Protein AF-A0A4U2N1L0-F1 (afdb_monomer_lite)

pLDDT: mean 85.29, std 7.31, range [54.41, 95.25]

Organism: NCBI:txid1890302

Sequence (123 aa):
MSKIWTLTKVLLKLNYADFITDKKKRWAYVFSFAAILFVGFLIFGSMTHGMYEGMKHLGQDPGMIIAMGLAIASIWVFLMSITNILTVFYYSNDIEMLLPLPLKPAQIISAKFLTVLITQYVM

Structure (mmCIF, N/CA/C/O backbone):
data_AF-A0A4U2N1L0-F1
#
_entry.id   AF-A0A4U2N1L0-F1
#
loop_
_atom_site.group_PDB
_atom_site.id
_atom_site.type_symbol
_atom_site.label_atom_id
_atom_site.label_alt_id
_atom_site.label_comp_id
_atom_site.label_asym_id
_atom_site.label_entity_id
_atom_site.label_seq_id
_atom_site.pdbx_PDB_ins_code
_atom_site.Cartn_x
_atom_site.Cartn_y
_atom_site.Cartn_z
_atom_site.occupancy
_atom_site.B_iso_or_equiv
_atom_site.auth_seq_id
_atom_site.auth_comp_id
_atom_site.auth_asym_id
_atom_site.auth_atom_id
_atom_site.pdbx_PDB_model_num
ATOM 1 N N . MET A 1 1 ? 2.739 -7.022 23.004 1.00 54.41 1 MET A N 1
ATOM 2 C CA . MET A 1 1 ? 2.700 -7.120 21.527 1.00 54.41 1 MET A CA 1
ATOM 3 C C . MET A 1 1 ? 1.572 -8.009 20.996 1.00 54.41 1 MET A C 1
ATOM 5 O O . MET A 1 1 ? 1.009 -7.658 19.970 1.00 54.41 1 MET A O 1
ATOM 9 N N . SER A 1 2 ? 1.155 -9.075 21.697 1.00 72.19 2 SER A N 1
ATOM 10 C CA . SER A 1 2 ? 0.041 -9.943 21.255 1.00 72.19 2 SER A CA 1
ATOM 11 C C . SER A 1 2 ? -1.278 -9.199 21.004 1.00 72.19 2 SER A C 1
ATOM 13 O O . SER A 1 2 ? -1.921 -9.432 19.990 1.00 72.19 2 SER A O 1
ATOM 15 N N . LYS A 1 3 ? -1.658 -8.254 21.876 1.00 80.62 3 LYS A N 1
ATOM 16 C CA . LYS A 1 3 ? -2.949 -7.549 21.777 1.00 80.62 3 LYS A CA 1
ATOM 17 C C . LYS A 1 3 ? -3.097 -6.689 20.513 1.00 80.62 3 LYS A C 1
ATOM 19 O O . LYS A 1 3 ? -4.166 -6.696 19.922 1.00 80.62 3 LYS A O 1
ATOM 24 N N . ILE A 1 4 ? -2.035 -5.998 20.083 1.00 85.06 4 ILE A N 1
ATOM 25 C CA . ILE A 1 4 ? -2.062 -5.146 18.877 1.00 85.06 4 ILE A CA 1
ATOM 26 C C . ILE A 1 4 ? -2.238 -6.020 17.636 1.00 85.06 4 ILE A C 1
ATOM 28 O O . ILE A 1 4 ? -3.115 -5.763 16.825 1.00 85.06 4 ILE A O 1
ATOM 32 N N . TRP A 1 5 ? -1.466 -7.104 17.533 1.00 84.31 5 TRP A N 1
ATOM 33 C CA . TRP A 1 5 ? -1.557 -8.030 16.405 1.00 84.31 5 TRP A CA 1
ATOM 34 C C . TRP A 1 5 ? -2.911 -8.743 16.333 1.00 84.31 5 TRP A C 1
ATOM 36 O O . TRP A 1 5 ? -3.483 -8.890 15.253 1.00 84.31 5 TRP A O 1
ATOM 46 N N . THR A 1 6 ? -3.453 -9.158 17.482 1.00 85.44 6 THR A N 1
ATOM 47 C CA . THR A 1 6 ? -4.807 -9.717 17.553 1.00 85.44 6 THR A CA 1
ATOM 48 C C . THR A 1 6 ? -5.838 -8.695 17.084 1.00 85.44 6 THR A C 1
ATOM 50 O O . THR A 1 6 ? -6.709 -9.044 16.294 1.00 85.44 6 THR A O 1
ATOM 53 N N . LEU A 1 7 ? -5.710 -7.434 17.501 1.00 86.31 7 LEU A N 1
ATOM 54 C CA . LEU A 1 7 ? -6.622 -6.367 17.099 1.00 86.31 7 LEU A CA 1
ATOM 55 C C . LEU A 1 7 ? -6.535 -6.071 15.594 1.00 86.31 7 LEU A C 1
ATOM 57 O O . LEU A 1 7 ? -7.567 -6.035 14.932 1.00 86.31 7 LEU A O 1
ATOM 61 N N . THR A 1 8 ? -5.329 -5.971 15.026 1.00 84.56 8 THR A N 1
ATOM 62 C CA . THR A 1 8 ? -5.120 -5.830 13.573 1.00 84.56 8 THR A CA 1
ATOM 63 C C . THR A 1 8 ? -5.761 -6.985 12.805 1.00 84.56 8 THR A C 1
ATOM 65 O O . THR A 1 8 ? -6.463 -6.757 11.825 1.00 84.56 8 THR A O 1
ATOM 68 N N . LYS A 1 9 ? -5.595 -8.232 13.267 1.00 83.25 9 LYS A N 1
ATOM 69 C CA . LYS A 1 9 ? -6.243 -9.398 12.645 1.00 83.25 9 LYS A CA 1
ATOM 70 C C . LYS A 1 9 ? -7.765 -9.326 12.698 1.00 83.25 9 LYS A C 1
ATOM 72 O O . LYS A 1 9 ? -8.411 -9.703 11.726 1.00 83.25 9 LYS A O 1
ATOM 77 N N . VAL A 1 10 ? -8.331 -8.897 13.824 1.00 85.50 10 VAL A N 1
ATOM 78 C CA . VAL A 1 10 ? -9.784 -8.745 13.974 1.00 85.50 10 VAL A CA 1
ATOM 79 C C . VAL A 1 10 ? -10.298 -7.663 13.032 1.00 85.50 10 VAL A C 1
ATOM 81 O O . VAL A 1 10 ? -11.235 -7.925 12.289 1.00 85.50 10 VAL A O 1
ATOM 84 N N . LEU A 1 11 ? -9.642 -6.503 12.982 1.00 84.31 11 LEU A N 1
ATOM 85 C CA . LEU A 1 11 ? -10.010 -5.412 12.081 1.00 84.31 11 LEU A CA 1
ATOM 86 C C . LEU A 1 11 ? -9.915 -5.819 10.604 1.00 84.31 11 LEU A C 1
ATOM 88 O O . LEU A 1 11 ? -10.843 -5.555 9.846 1.00 84.31 11 LEU A O 1
ATOM 92 N N . LEU A 1 12 ? -8.853 -6.522 10.195 1.00 83.62 12 LEU A N 1
ATOM 93 C CA . LEU A 1 12 ? -8.750 -7.059 8.833 1.00 83.62 12 LEU A CA 1
ATOM 94 C C . LEU A 1 12 ? -9.857 -8.074 8.541 1.00 83.62 12 LEU A C 1
ATOM 96 O O . LEU A 1 12 ? -10.439 -8.063 7.464 1.00 83.62 12 LEU A O 1
ATOM 100 N N . LYS A 1 13 ? -10.183 -8.946 9.497 1.00 81.44 13 LYS A N 1
ATOM 101 C CA . LYS A 1 13 ? -11.282 -9.896 9.317 1.00 81.44 13 LYS A CA 1
ATOM 102 C C . LYS A 1 13 ? -12.639 -9.217 9.246 1.00 81.44 13 LYS A C 1
ATOM 104 O O . LYS A 1 13 ? -13.467 -9.720 8.515 1.00 81.44 13 LYS A O 1
ATOM 109 N N . LEU A 1 14 ? -12.880 -8.136 9.981 1.00 80.56 14 LEU A N 1
ATOM 110 C CA . LEU A 1 14 ? -14.151 -7.412 9.930 1.00 80.56 14 LEU A CA 1
ATOM 111 C C . LEU A 1 14 ? -14.313 -6.670 8.601 1.00 80.56 14 LEU A C 1
ATOM 113 O O . LEU A 1 14 ? -15.356 -6.781 7.970 1.00 80.56 14 LEU A O 1
ATOM 117 N N . ASN A 1 15 ? -13.262 -5.983 8.150 1.00 75.56 15 ASN A N 1
ATOM 118 C CA . ASN A 1 15 ? -13.295 -5.203 6.911 1.00 75.56 15 ASN A CA 1
ATOM 119 C C . ASN A 1 15 ? -13.223 -6.074 5.643 1.00 75.56 15 ASN A C 1
ATOM 121 O O . ASN A 1 15 ? -13.746 -5.686 4.605 1.00 75.56 15 ASN A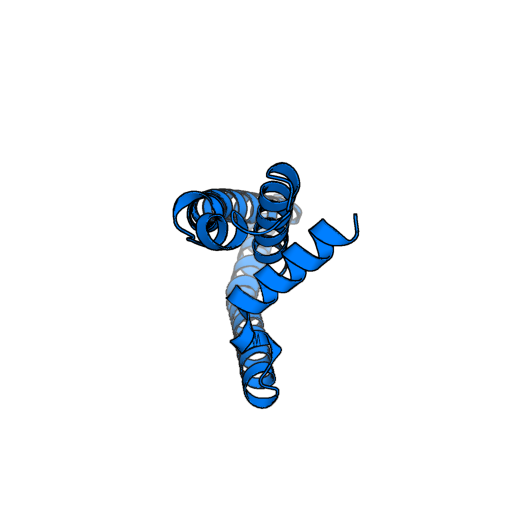 O 1
ATOM 125 N N . TYR A 1 16 ? -12.607 -7.260 5.721 1.00 72.50 16 TYR A N 1
ATOM 126 C CA . TYR A 1 16 ? -12.365 -8.140 4.567 1.00 72.50 16 TYR A CA 1
ATOM 127 C C . TYR A 1 16 ? -12.895 -9.572 4.772 1.00 72.50 16 TYR A C 1
ATOM 129 O O . TYR A 1 16 ? -12.391 -10.518 4.160 1.00 72.50 16 TYR A O 1
ATOM 137 N N . ALA A 1 17 ? -13.906 -9.757 5.633 1.00 64.81 17 ALA A N 1
ATOM 138 C CA . ALA A 1 17 ? -14.484 -11.065 5.981 1.00 64.81 17 ALA A CA 1
ATOM 139 C C . ALA A 1 17 ? -14.877 -11.882 4.744 1.00 64.81 17 ALA A C 1
ATOM 141 O O . ALA A 1 17 ? -14.564 -13.075 4.644 1.00 64.81 17 ALA A O 1
ATOM 142 N N . ASP A 1 18 ? -15.526 -11.213 3.792 1.00 63.19 18 ASP A N 1
ATOM 143 C CA . ASP A 1 18 ? -16.036 -11.808 2.557 1.00 63.19 18 ASP A CA 1
ATOM 144 C C . ASP A 1 18 ? -14.916 -12.344 1.661 1.00 63.19 18 ASP A C 1
ATOM 146 O O . ASP A 1 18 ? -15.088 -13.351 0.973 1.00 63.19 18 ASP A O 1
ATOM 150 N N . PHE A 1 19 ? -13.736 -11.724 1.719 1.00 59.97 19 PHE A N 1
ATOM 151 C CA . PHE A 1 19 ? -12.561 -12.140 0.955 1.00 59.97 19 PHE A CA 1
ATOM 152 C C . PHE A 1 19 ? -11.895 -13.397 1.545 1.00 59.97 19 PHE A C 1
ATOM 154 O O . PHE A 1 19 ? -11.256 -14.173 0.831 1.00 59.97 19 PHE A O 1
ATOM 161 N N . ILE A 1 20 ? -12.032 -13.612 2.860 1.00 60.28 20 ILE A N 1
ATOM 162 C CA . ILE A 1 20 ? -11.292 -14.636 3.616 1.00 60.28 20 ILE A CA 1
ATOM 163 C C . ILE A 1 20 ? -12.105 -15.924 3.820 1.00 60.28 20 ILE A C 1
ATOM 165 O O . ILE A 1 20 ? -11.526 -17.013 3.855 1.00 60.28 20 ILE A O 1
ATOM 169 N N . THR A 1 21 ? -13.422 -15.827 3.994 1.00 64.06 21 THR A N 1
ATOM 170 C CA . THR A 1 21 ? -14.234 -16.936 4.530 1.00 64.06 21 THR A CA 1
ATOM 171 C C . THR A 1 21 ? -14.776 -17.893 3.468 1.00 64.06 21 THR A C 1
ATOM 173 O O . THR A 1 21 ? -14.849 -19.099 3.715 1.00 64.06 21 THR A O 1
ATOM 176 N N . ASP A 1 22 ? -15.100 -17.404 2.272 1.00 76.50 22 ASP A N 1
ATOM 177 C CA . ASP A 1 22 ? -15.805 -18.193 1.261 1.00 76.50 22 ASP A CA 1
ATOM 178 C C . ASP A 1 22 ? -14.840 -18.759 0.202 1.00 76.50 22 ASP A C 1
ATOM 180 O O . ASP A 1 22 ? -14.344 -18.045 -0.672 1.00 76.50 22 ASP A O 1
ATOM 184 N N . LYS A 1 23 ? -14.550 -20.070 0.270 1.00 74.19 23 LYS A N 1
ATOM 185 C CA . LYS A 1 23 ? -13.558 -20.730 -0.606 1.00 74.19 23 LYS A CA 1
ATOM 186 C C . LYS A 1 23 ? -13.869 -20.548 -2.094 1.00 74.19 23 LYS A C 1
ATOM 188 O O . LYS A 1 23 ? -12.934 -20.358 -2.870 1.00 74.19 23 LYS A O 1
ATOM 193 N N . LYS A 1 24 ? -15.143 -20.609 -2.505 1.00 77.75 24 LYS A N 1
ATOM 194 C CA . LYS A 1 24 ? -15.532 -20.511 -3.924 1.00 77.75 24 LYS A CA 1
ATOM 195 C C . LYS A 1 24 ? -15.362 -19.081 -4.438 1.00 77.75 24 LYS A C 1
ATOM 197 O O . LYS A 1 24 ? -14.805 -18.883 -5.516 1.00 77.75 24 LYS A O 1
ATOM 202 N N . LYS A 1 25 ? -15.762 -18.087 -3.637 1.00 75.81 25 LYS A N 1
ATOM 203 C CA . LYS A 1 25 ? -15.554 -16.668 -3.961 1.00 75.81 25 LYS A CA 1
ATOM 204 C C . LYS A 1 25 ? -14.080 -16.285 -3.927 1.00 75.81 25 LYS A C 1
ATOM 206 O O . LYS A 1 25 ? -13.638 -15.552 -4.799 1.00 75.81 25 LYS A O 1
ATOM 211 N N . ARG A 1 26 ? -13.290 -16.844 -3.005 1.00 78.19 26 ARG A N 1
ATOM 212 C CA . ARG A 1 26 ? -11.842 -16.606 -2.938 1.00 78.19 26 ARG A CA 1
ATOM 213 C C . ARG A 1 26 ? -11.138 -16.994 -4.236 1.00 78.19 26 ARG A C 1
ATOM 215 O O . ARG A 1 26 ? -10.324 -16.227 -4.730 1.00 78.19 26 ARG A O 1
ATOM 222 N N . TRP A 1 27 ? -11.464 -18.155 -4.808 1.00 81.62 27 TRP A N 1
ATOM 223 C CA . TRP A 1 27 ? -10.920 -18.554 -6.111 1.00 81.62 27 TRP A CA 1
ATOM 224 C C . TRP A 1 27 ? -11.379 -17.631 -7.240 1.00 81.62 27 TRP A C 1
ATOM 226 O O . TRP A 1 27 ? -10.567 -17.302 -8.098 1.00 81.62 27 TRP A O 1
ATOM 236 N N . ALA A 1 28 ? -12.630 -17.162 -7.213 1.00 84.25 28 ALA A N 1
ATOM 237 C CA . ALA A 1 28 ? -13.106 -16.166 -8.170 1.00 84.25 28 ALA A CA 1
ATOM 238 C C . ALA A 1 28 ? -12.336 -14.838 -8.044 1.00 84.25 28 ALA A C 1
ATOM 240 O O . ALA A 1 28 ? -11.890 -14.311 -9.055 1.00 84.25 28 ALA A O 1
ATOM 241 N N . TYR A 1 29 ? -12.097 -14.335 -6.829 1.00 82.25 29 TYR A N 1
ATOM 242 C CA . TYR A 1 29 ? -11.295 -13.127 -6.605 1.00 82.25 29 TYR A CA 1
ATOM 243 C C . TYR A 1 29 ? -9.842 -13.297 -7.046 1.00 82.25 29 TYR A C 1
ATOM 245 O O . TYR A 1 29 ? -9.309 -12.416 -7.712 1.00 82.25 29 TYR A O 1
ATOM 253 N N . VAL A 1 30 ? -9.211 -14.431 -6.725 1.00 86.12 30 VAL A N 1
ATOM 254 C CA . VAL A 1 30 ? -7.841 -14.734 -7.168 1.00 86.12 30 VAL A CA 1
ATOM 255 C C . VAL A 1 30 ? -7.771 -14.809 -8.691 1.00 86.12 30 VAL A C 1
ATOM 257 O O . VAL A 1 30 ? -6.841 -14.269 -9.281 1.00 86.12 30 VAL A O 1
ATOM 260 N N . PHE A 1 31 ? -8.759 -15.433 -9.336 1.00 89.81 31 PHE A N 1
ATOM 261 C CA . PHE A 1 31 ? -8.813 -15.513 -10.791 1.00 89.81 31 PHE A CA 1
ATOM 262 C C . PHE A 1 31 ? -9.036 -14.138 -11.428 1.00 89.81 31 PHE A C 1
ATOM 264 O O . PHE A 1 31 ? -8.323 -13.784 -12.360 1.00 89.81 31 PHE A O 1
ATOM 271 N N . SER A 1 32 ? -9.956 -13.331 -10.894 1.00 87.44 32 SER A N 1
ATOM 272 C CA . SER A 1 32 ? -10.165 -11.949 -11.339 1.00 87.44 32 SER A CA 1
ATOM 273 C C . SER A 1 32 ? -8.906 -11.102 -11.165 1.00 87.44 32 SER A C 1
ATOM 275 O O . SER A 1 32 ? -8.532 -10.369 -12.075 1.00 87.44 32 SER A O 1
ATOM 277 N N . PHE A 1 33 ? -8.209 -11.235 -10.036 1.00 86.06 33 PHE A N 1
ATOM 278 C CA . PHE A 1 33 ? -6.948 -10.541 -9.787 1.00 86.06 33 PHE A CA 1
ATOM 279 C C . PHE A 1 33 ? -5.859 -10.974 -10.778 1.00 86.06 33 PHE A C 1
ATOM 281 O O . PHE A 1 33 ? -5.217 -10.130 -11.398 1.00 86.06 33 PHE A O 1
ATOM 288 N N . ALA A 1 34 ? -5.702 -12.281 -11.004 1.00 91.31 34 ALA A N 1
ATOM 289 C CA . ALA A 1 34 ? -4.770 -12.811 -11.995 1.00 91.31 34 ALA A CA 1
ATOM 290 C C . ALA A 1 34 ? -5.112 -12.345 -13.420 1.00 91.31 34 ALA A C 1
ATOM 292 O O . ALA A 1 34 ? -4.211 -12.001 -14.181 1.00 91.31 34 ALA A O 1
ATOM 293 N N . ALA A 1 35 ? -6.398 -12.278 -13.771 1.00 91.94 35 ALA A N 1
ATOM 294 C CA . ALA A 1 35 ? -6.855 -11.770 -15.059 1.00 91.94 35 ALA A CA 1
ATOM 295 C C . ALA A 1 35 ? -6.523 -10.279 -15.229 1.00 91.94 35 ALA A C 1
ATOM 297 O O . ALA A 1 35 ? -6.022 -9.889 -16.280 1.00 91.94 35 ALA A O 1
ATOM 298 N N . ILE A 1 36 ? -6.728 -9.458 -14.193 1.00 91.31 36 ILE A N 1
ATOM 299 C CA . ILE A 1 36 ? -6.349 -8.037 -14.205 1.00 91.31 36 ILE A CA 1
ATOM 300 C C . ILE A 1 36 ? -4.836 -7.884 -14.379 1.00 91.31 36 ILE A C 1
ATOM 302 O O . ILE A 1 36 ? -4.405 -7.087 -15.209 1.00 91.31 36 ILE A O 1
ATOM 306 N N . LEU A 1 37 ? -4.028 -8.666 -13.657 1.00 90.25 37 LEU A N 1
ATOM 307 C CA . LEU A 1 37 ? -2.572 -8.649 -13.817 1.00 90.25 37 LEU A CA 1
ATOM 308 C C . LEU A 1 37 ? -2.146 -9.072 -15.223 1.00 90.25 37 LEU A C 1
ATOM 310 O O . LEU A 1 37 ? -1.253 -8.458 -15.799 1.00 90.25 37 LEU A O 1
ATOM 314 N N . PHE A 1 38 ? -2.793 -10.090 -15.788 1.00 92.44 38 PHE A N 1
ATOM 315 C CA . PHE A 1 38 ? -2.497 -10.563 -17.134 1.00 92.44 38 PHE A CA 1
ATOM 316 C C . PHE A 1 38 ? -2.839 -9.510 -18.194 1.00 92.44 38 PHE A C 1
ATOM 318 O O . PHE A 1 38 ? -2.005 -9.188 -19.037 1.00 92.44 38 PHE A O 1
ATOM 325 N N . VAL A 1 39 ? -4.029 -8.909 -18.118 1.00 92.88 39 VAL A N 1
ATOM 326 C CA . VAL A 1 39 ? -4.441 -7.820 -19.019 1.00 92.88 39 VAL A CA 1
ATOM 327 C C . VAL A 1 39 ? -3.533 -6.602 -18.847 1.00 92.88 39 VAL A C 1
ATOM 329 O O . VAL A 1 39 ? -3.077 -6.030 -19.837 1.00 92.88 39 VAL A O 1
ATOM 332 N N . GLY A 1 40 ? -3.211 -6.240 -17.604 1.00 89.19 40 GLY A N 1
ATOM 333 C CA . GLY A 1 40 ? -2.258 -5.180 -17.295 1.00 89.19 40 GLY A CA 1
ATOM 334 C C . GLY A 1 40 ? -0.892 -5.451 -17.921 1.00 89.19 40 GLY A C 1
ATOM 335 O O . GLY A 1 40 ? -0.347 -4.578 -18.588 1.00 89.19 40 GLY A O 1
ATOM 336 N N . PHE A 1 41 ? -0.370 -6.672 -17.793 1.00 89.38 41 PHE A N 1
ATOM 337 C CA . PHE A 1 41 ? 0.895 -7.068 -18.408 1.00 89.38 41 PHE A CA 1
ATOM 338 C C . PHE A 1 41 ? 0.866 -6.954 -19.936 1.00 89.38 41 PHE A C 1
ATOM 340 O O . PHE A 1 41 ? 1.834 -6.476 -20.515 1.00 89.38 41 PHE A O 1
ATOM 347 N N . LEU A 1 42 ? -0.230 -7.326 -20.602 1.00 91.31 42 LEU A N 1
ATOM 348 C CA . LEU A 1 42 ? -0.337 -7.178 -22.058 1.00 91.31 42 LEU A CA 1
ATOM 349 C C . LEU A 1 42 ? -0.287 -5.704 -22.492 1.00 91.31 42 LEU A C 1
ATOM 351 O O . LEU A 1 42 ? 0.462 -5.343 -23.403 1.00 91.31 42 LEU A O 1
ATOM 355 N N . ILE A 1 43 ? -1.052 -4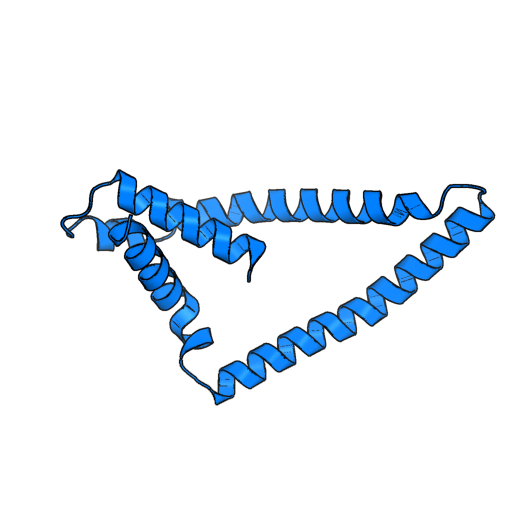.844 -21.816 1.00 90.19 43 ILE A N 1
ATOM 356 C CA . ILE A 1 43 ? -1.126 -3.415 -22.142 1.00 90.19 43 ILE A CA 1
ATOM 357 C C . ILE A 1 43 ? 0.204 -2.729 -21.810 1.00 90.19 43 ILE A C 1
ATOM 359 O O . ILE A 1 43 ? 0.866 -2.186 -22.694 1.00 90.19 43 ILE A O 1
ATOM 363 N N . PHE A 1 44 ? 0.636 -2.793 -20.551 1.00 88.12 44 PHE A N 1
ATOM 364 C CA . PHE A 1 44 ? 1.853 -2.119 -20.101 1.00 88.12 44 PHE A CA 1
ATOM 365 C C . PHE A 1 44 ? 3.126 -2.763 -20.660 1.00 88.12 44 PHE A C 1
ATOM 367 O O . PHE A 1 44 ? 4.106 -2.059 -20.892 1.00 88.12 44 PHE A O 1
ATOM 374 N N . GLY A 1 45 ? 3.129 -4.067 -20.940 1.00 88.88 45 GLY A N 1
ATOM 375 C CA . GLY A 1 45 ? 4.257 -4.767 -21.560 1.00 88.88 45 GLY A CA 1
ATOM 376 C C . GLY A 1 45 ? 4.543 -4.263 -22.973 1.00 88.88 45 GLY A C 1
ATOM 377 O O . GLY A 1 45 ? 5.677 -3.913 -23.291 1.00 88.88 45 GLY A O 1
ATOM 378 N N . SER A 1 46 ? 3.506 -4.138 -23.807 1.00 88.31 46 SER A N 1
ATOM 379 C CA . SER A 1 46 ? 3.656 -3.577 -25.159 1.00 88.31 46 SER A CA 1
ATOM 380 C C . SER A 1 46 ? 4.105 -2.110 -25.134 1.00 88.31 46 SER A C 1
ATOM 382 O O . SER A 1 46 ? 5.010 -1.719 -25.872 1.00 88.31 46 SER A O 1
ATOM 384 N N . MET A 1 47 ? 3.531 -1.313 -24.229 1.00 89.31 47 MET A N 1
ATOM 385 C CA . MET A 1 47 ? 3.864 0.101 -24.066 1.00 89.31 47 MET A CA 1
ATOM 386 C C . MET A 1 47 ? 5.314 0.298 -23.605 1.00 89.31 47 MET A C 1
ATOM 388 O O . MET A 1 47 ? 6.045 1.096 -24.190 1.00 89.31 47 MET A O 1
ATOM 392 N N . THR A 1 48 ? 5.756 -0.456 -22.596 1.00 89.50 48 THR A N 1
ATOM 393 C CA . THR A 1 48 ? 7.135 -0.388 -22.086 1.00 89.50 48 THR A CA 1
ATOM 394 C C . THR A 1 48 ? 8.151 -0.870 -23.115 1.00 89.50 48 THR A C 1
ATOM 396 O O . THR A 1 48 ? 9.213 -0.262 -23.230 1.00 89.50 48 THR A O 1
ATOM 399 N N . HIS A 1 49 ? 7.824 -1.885 -23.921 1.00 90.06 49 HIS A N 1
ATOM 400 C CA . HIS A 1 49 ? 8.681 -2.307 -25.029 1.00 90.06 49 HIS A CA 1
ATOM 401 C C . HIS A 1 49 ? 8.824 -1.215 -26.104 1.00 90.06 49 HIS A C 1
ATOM 403 O O . HIS A 1 49 ? 9.937 -0.929 -26.544 1.00 90.06 49 HIS A O 1
ATOM 409 N N . GLY A 1 50 ? 7.730 -0.537 -26.468 1.00 89.56 50 GLY A N 1
ATOM 410 C CA . GLY A 1 50 ? 7.781 0.606 -27.387 1.00 89.56 50 GLY A CA 1
ATOM 411 C C . GLY A 1 50 ? 8.623 1.768 -26.847 1.00 89.56 50 GLY A C 1
ATOM 412 O O . GLY A 1 50 ? 9.421 2.352 -27.580 1.00 89.56 50 GLY A O 1
ATOM 413 N N . MET A 1 51 ? 8.506 2.070 -25.550 1.00 89.44 51 MET A N 1
ATOM 414 C CA . MET A 1 51 ? 9.349 3.073 -24.885 1.00 89.44 51 MET A CA 1
ATOM 415 C C . MET A 1 51 ? 10.827 2.665 -24.871 1.00 89.44 51 MET A C 1
ATOM 417 O O . MET A 1 51 ? 11.689 3.510 -25.102 1.00 89.44 51 MET A O 1
ATOM 421 N N . TYR A 1 52 ? 11.117 1.383 -24.638 1.00 91.00 52 TYR A N 1
ATOM 422 C CA . TYR A 1 52 ? 12.474 0.836 -24.641 1.00 91.00 52 TYR A CA 1
ATOM 423 C C . TYR A 1 52 ? 13.155 1.021 -25.999 1.00 91.00 52 TYR A C 1
ATOM 425 O O . TYR A 1 52 ? 14.248 1.586 -26.071 1.00 91.00 52 TYR A O 1
ATOM 433 N N . GLU A 1 53 ? 12.489 0.615 -27.081 1.00 91.19 53 GLU A N 1
ATOM 434 C CA . GLU A 1 53 ? 13.005 0.814 -28.438 1.00 91.19 53 GLU A CA 1
ATOM 435 C C . GLU A 1 53 ? 13.131 2.308 -28.770 1.00 91.19 53 GLU A C 1
ATOM 437 O O . GLU A 1 53 ? 14.140 2.733 -29.331 1.00 91.19 53 GLU A O 1
ATOM 442 N N . GLY A 1 54 ? 12.159 3.138 -28.377 1.00 89.38 54 GLY A N 1
ATOM 443 C CA . GLY A 1 54 ? 12.219 4.590 -28.575 1.00 89.38 54 GLY A CA 1
ATOM 444 C C . GLY A 1 54 ? 13.437 5.241 -27.908 1.00 89.38 54 GLY A C 1
ATOM 445 O O . GLY A 1 54 ? 14.151 6.015 -28.546 1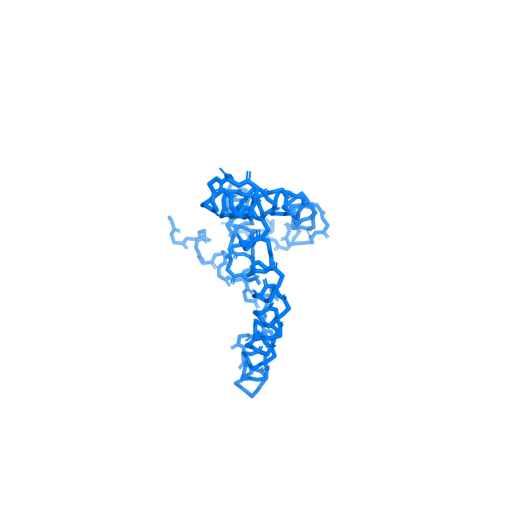.00 89.38 54 GLY A O 1
ATOM 446 N N . MET A 1 55 ? 13.728 4.889 -26.654 1.00 87.81 55 MET A N 1
ATOM 447 C CA . MET A 1 55 ? 14.896 5.407 -25.929 1.00 87.81 55 MET A CA 1
ATOM 448 C C . MET A 1 55 ? 16.215 4.942 -26.544 1.00 87.81 55 MET A C 1
ATOM 450 O O . MET A 1 55 ? 17.149 5.737 -26.672 1.00 87.81 55 MET A O 1
ATOM 454 N N . LYS A 1 56 ? 16.271 3.686 -26.999 1.00 89.38 56 LYS A N 1
ATOM 455 C CA . LYS A 1 56 ? 17.440 3.137 -27.691 1.00 89.38 56 LYS A CA 1
ATOM 456 C C . LYS A 1 56 ? 17.735 3.885 -28.996 1.00 89.38 56 LYS A C 1
ATOM 458 O O . LYS A 1 56 ? 18.893 4.204 -29.253 1.00 89.38 56 LYS A O 1
ATOM 463 N N . HIS A 1 57 ? 16.710 4.221 -29.785 1.00 89.00 57 HIS A N 1
ATOM 464 C CA . HIS A 1 57 ? 16.873 5.033 -31.001 1.00 89.00 57 HIS A CA 1
ATOM 465 C C . HIS A 1 57 ? 17.368 6.457 -30.707 1.00 89.00 57 HIS A C 1
ATOM 467 O O . HIS A 1 57 ? 18.107 7.025 -31.507 1.00 89.00 57 HIS A O 1
ATOM 473 N N . LEU A 1 58 ? 16.995 7.023 -29.557 1.00 89.00 58 LEU A N 1
ATOM 474 C CA . LEU A 1 58 ? 17.441 8.344 -29.104 1.00 89.00 58 LEU A CA 1
ATOM 475 C C . LEU A 1 58 ? 18.836 8.328 -28.449 1.00 89.00 58 LEU A C 1
ATOM 477 O O . LEU A 1 58 ? 19.313 9.376 -28.017 1.00 89.00 58 LEU A O 1
ATOM 481 N N . GLY A 1 59 ? 19.490 7.163 -28.356 1.00 86.44 59 GLY A N 1
ATOM 482 C CA . GLY A 1 59 ? 20.795 7.006 -27.707 1.00 86.44 59 GLY A CA 1
ATOM 483 C C . GLY A 1 59 ? 20.765 7.191 -26.185 1.00 86.44 59 GLY A C 1
ATOM 484 O O . GLY A 1 59 ? 21.812 7.411 -25.578 1.00 86.44 59 GLY A O 1
ATOM 485 N N . GLN A 1 60 ? 19.582 7.133 -25.567 1.00 84.31 60 GLN A N 1
ATOM 486 C CA . GLN A 1 60 ? 19.401 7.241 -24.119 1.00 84.31 60 GLN A CA 1
ATOM 487 C C . GLN A 1 60 ? 19.499 5.867 -23.450 1.00 84.31 60 GLN A C 1
ATOM 489 O O . GLN A 1 60 ? 19.216 4.848 -24.079 1.00 84.31 60 GLN A O 1
ATOM 494 N N . ASP A 1 61 ? 19.872 5.842 -22.165 1.00 85.94 61 ASP A N 1
ATOM 495 C CA . ASP A 1 61 ? 19.925 4.607 -21.378 1.00 85.94 61 ASP A CA 1
ATOM 496 C C . ASP A 1 61 ? 18.503 4.043 -21.167 1.00 85.94 61 ASP A C 1
ATOM 498 O O . ASP A 1 61 ? 17.702 4.644 -20.438 1.00 85.94 61 ASP A O 1
ATOM 502 N N . PRO A 1 62 ? 18.168 2.878 -21.755 1.00 81.12 62 PRO A N 1
ATOM 503 C CA . PRO A 1 62 ? 16.841 2.284 -21.621 1.00 81.12 62 PRO A CA 1
ATOM 504 C C . PRO A 1 62 ? 16.515 1.847 -20.184 1.00 81.12 62 PRO A C 1
ATOM 506 O O . PRO A 1 62 ? 15.346 1.625 -19.855 1.00 81.12 62 PRO A O 1
ATOM 509 N N . GLY A 1 63 ? 17.521 1.732 -19.305 1.00 83.69 63 GLY A N 1
ATOM 510 C CA . GLY A 1 63 ? 17.336 1.413 -17.888 1.00 83.69 63 GLY A CA 1
ATOM 511 C C . GLY A 1 63 ? 16.524 2.464 -17.120 1.00 83.69 63 GLY A C 1
ATOM 512 O O . GLY A 1 63 ? 15.911 2.145 -16.096 1.00 83.69 63 GLY A O 1
ATOM 513 N N . MET A 1 64 ? 16.435 3.697 -17.636 1.00 87.19 64 MET A N 1
ATOM 514 C CA . MET A 1 64 ? 15.684 4.793 -17.011 1.00 87.19 64 MET A CA 1
ATOM 515 C C . MET A 1 64 ? 14.175 4.512 -16.902 1.00 87.19 64 MET A C 1
ATOM 517 O O . MET A 1 64 ? 13.514 5.034 -16.001 1.00 87.19 64 MET A O 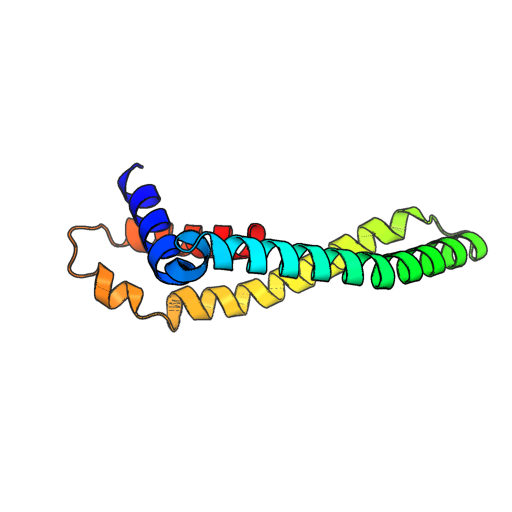1
ATOM 521 N N . ILE A 1 65 ? 13.630 3.628 -17.745 1.00 89.69 65 ILE A N 1
ATOM 522 C CA . ILE A 1 65 ? 12.206 3.248 -17.735 1.00 89.69 65 ILE A CA 1
ATOM 523 C C . ILE A 1 65 ? 11.790 2.663 -16.379 1.00 89.69 65 ILE A C 1
ATOM 525 O O . ILE A 1 65 ? 10.696 2.954 -15.892 1.00 89.69 65 ILE A O 1
ATOM 529 N N . ILE A 1 66 ? 12.668 1.893 -15.728 1.00 88.94 66 ILE A N 1
ATOM 530 C CA . ILE A 1 66 ? 12.387 1.299 -14.412 1.00 88.94 66 ILE A CA 1
ATOM 531 C C . ILE A 1 66 ? 12.267 2.397 -13.351 1.00 88.94 66 ILE A C 1
ATOM 533 O O . ILE A 1 66 ? 11.327 2.392 -12.555 1.00 88.94 66 ILE A O 1
ATOM 537 N N . ALA A 1 67 ? 13.184 3.368 -13.366 1.00 90.50 67 ALA A N 1
ATOM 538 C CA . ALA A 1 67 ? 13.155 4.496 -12.441 1.00 90.50 67 ALA A CA 1
ATOM 539 C C . ALA A 1 67 ? 11.890 5.350 -12.635 1.00 90.50 67 ALA A C 1
ATOM 541 O O . ALA A 1 67 ? 11.251 5.733 -11.655 1.00 90.50 67 ALA A O 1
ATOM 542 N N . MET A 1 68 ? 11.482 5.586 -13.886 1.00 89.94 68 MET A N 1
ATOM 543 C CA . MET A 1 68 ? 10.234 6.290 -14.200 1.00 89.94 68 MET A CA 1
ATOM 544 C C . MET A 1 68 ? 9.006 5.525 -13.694 1.00 89.94 68 MET A C 1
ATOM 546 O O . MET A 1 68 ? 8.134 6.120 -13.059 1.00 89.94 68 MET A O 1
ATOM 550 N N . GLY A 1 69 ? 8.954 4.209 -13.917 1.00 90.38 69 GLY A N 1
ATOM 551 C CA . GLY A 1 69 ? 7.873 3.360 -13.415 1.00 90.38 69 GLY A CA 1
ATOM 552 C C . GLY A 1 69 ? 7.764 3.399 -11.889 1.00 90.38 69 GLY A C 1
ATOM 553 O O . GLY A 1 69 ? 6.672 3.584 -11.352 1.00 90.38 69 GLY A O 1
ATOM 554 N N . LEU A 1 70 ? 8.896 3.314 -11.184 1.00 92.19 70 LEU A N 1
ATOM 555 C CA . LEU A 1 70 ? 8.946 3.426 -9.723 1.00 92.19 70 LEU A CA 1
ATOM 556 C C . LEU A 1 70 ? 8.515 4.808 -9.220 1.00 92.19 70 LEU A C 1
ATOM 558 O O . LEU A 1 70 ? 7.799 4.894 -8.220 1.00 92.19 70 LEU A O 1
ATOM 562 N N . ALA A 1 71 ? 8.907 5.885 -9.902 1.00 94.56 71 ALA A N 1
ATOM 563 C CA . ALA A 1 71 ? 8.491 7.239 -9.544 1.00 94.56 71 ALA A CA 1
ATOM 564 C C . ALA A 1 71 ? 6.968 7.407 -9.674 1.00 94.56 71 ALA A C 1
ATOM 566 O O . ALA A 1 71 ? 6.318 7.888 -8.744 1.00 94.56 71 ALA A O 1
ATOM 567 N N . ILE A 1 72 ? 6.385 6.937 -10.782 1.00 92.44 72 ILE A N 1
ATOM 568 C CA . ILE A 1 72 ? 4.933 6.969 -11.011 1.00 92.44 72 ILE A CA 1
ATOM 569 C C . ILE A 1 72 ? 4.201 6.138 -9.950 1.00 92.44 72 ILE A C 1
ATOM 571 O O . ILE A 1 72 ? 3.240 6.621 -9.348 1.00 92.44 72 ILE A O 1
ATOM 575 N N . ALA A 1 73 ? 4.679 4.923 -9.667 1.00 91.25 73 ALA A N 1
ATOM 576 C CA . ALA A 1 73 ? 4.102 4.066 -8.634 1.00 91.25 73 ALA A CA 1
ATOM 577 C C . ALA A 1 73 ? 4.166 4.719 -7.243 1.00 91.25 73 ALA A C 1
ATOM 579 O O . ALA A 1 73 ? 3.200 4.657 -6.485 1.00 91.25 73 ALA A O 1
ATOM 580 N N . SER A 1 74 ? 5.267 5.402 -6.922 1.00 92.81 74 SER A N 1
ATOM 581 C CA . SER A 1 74 ? 5.436 6.098 -5.640 1.00 92.81 74 SER A CA 1
ATOM 582 C C . SER A 1 74 ? 4.447 7.252 -5.481 1.00 92.81 74 SER A C 1
ATOM 584 O O . SER A 1 74 ? 3.823 7.385 -4.429 1.00 92.81 74 SER A O 1
ATOM 586 N N . ILE A 1 75 ? 4.253 8.056 -6.533 1.00 95.25 75 ILE A N 1
ATOM 587 C CA . ILE A 1 75 ? 3.255 9.137 -6.543 1.00 95.25 75 ILE A CA 1
ATOM 588 C C . ILE A 1 75 ? 1.849 8.556 -6.364 1.00 95.25 75 ILE A C 1
ATOM 590 O O . ILE A 1 75 ? 1.063 9.069 -5.568 1.00 95.25 75 ILE A O 1
ATOM 594 N N . TRP A 1 76 ? 1.540 7.460 -7.057 1.00 91.56 76 TRP A N 1
ATOM 595 C CA . TRP A 1 76 ? 0.248 6.791 -6.939 1.00 91.56 76 TRP A CA 1
ATOM 596 C C . TRP A 1 76 ? -0.024 6.283 -5.518 1.00 91.56 76 TRP A C 1
ATOM 598 O O . TRP A 1 76 ? -1.068 6.592 -4.941 1.00 91.56 76 TRP A O 1
ATOM 608 N N . VAL A 1 77 ? 0.930 5.558 -4.923 1.00 91.12 77 VAL A N 1
ATOM 609 C CA . VAL A 1 77 ? 0.827 5.060 -3.541 1.00 91.12 77 VAL A CA 1
ATOM 610 C C . VAL A 1 77 ? 0.669 6.218 -2.560 1.00 91.12 77 VAL A C 1
ATOM 612 O O . VAL A 1 77 ? -0.151 6.132 -1.646 1.00 91.12 77 VAL A O 1
ATOM 615 N N . PHE A 1 78 ? 1.402 7.314 -2.757 1.00 91.44 78 PHE A N 1
ATOM 616 C CA . PHE A 1 78 ? 1.292 8.502 -1.917 1.00 91.44 78 PHE A CA 1
ATOM 617 C C . PHE A 1 78 ? -0.121 9.102 -1.948 1.00 91.44 78 PHE A C 1
ATOM 619 O O . PHE A 1 78 ? -0.717 9.319 -0.891 1.00 91.44 78 PHE A O 1
ATOM 626 N N . LEU A 1 79 ? -0.691 9.303 -3.140 1.00 92.44 79 LEU A N 1
ATOM 627 C CA . LEU A 1 79 ? -2.044 9.848 -3.294 1.00 92.44 79 LEU A CA 1
ATOM 628 C C . LEU A 1 79 ? -3.107 8.923 -2.688 1.00 92.44 79 LEU A C 1
ATOM 630 O O . LEU A 1 79 ? -3.975 9.379 -1.939 1.00 92.44 79 LEU A O 1
ATOM 634 N N . MET A 1 80 ? -3.008 7.617 -2.950 1.00 89.69 80 MET A N 1
ATOM 635 C CA . MET A 1 80 ? -3.940 6.633 -2.396 1.00 89.69 80 MET A CA 1
ATOM 636 C C . MET A 1 80 ? -3.854 6.559 -0.871 1.00 89.69 80 MET A C 1
ATOM 638 O O . MET A 1 80 ? -4.887 6.507 -0.201 1.00 89.69 80 MET A O 1
ATOM 642 N N . SER A 1 81 ? -2.651 6.675 -0.306 1.00 89.00 81 SER A N 1
ATOM 643 C CA . SER A 1 81 ? -2.445 6.642 1.144 1.00 89.00 81 SER A CA 1
ATOM 644 C C . SER A 1 81 ? -3.195 7.759 1.870 1.00 89.00 81 SER A C 1
ATOM 646 O O . SER A 1 81 ? -3.752 7.508 2.934 1.00 89.00 81 SER A O 1
ATOM 648 N N . ILE A 1 82 ? -3.275 8.969 1.303 1.00 90.62 82 ILE A N 1
ATOM 649 C CA . ILE A 1 82 ? -4.009 10.086 1.925 1.00 90.62 82 ILE A CA 1
ATOM 650 C C . ILE A 1 82 ? -5.489 9.725 2.085 1.00 90.62 82 ILE A C 1
ATOM 652 O O . ILE A 1 82 ? -6.050 9.826 3.177 1.00 90.62 82 ILE A O 1
ATOM 656 N N . THR A 1 83 ? -6.113 9.262 1.004 1.00 88.94 83 THR A N 1
ATOM 657 C CA . THR A 1 83 ? -7.538 8.900 1.016 1.00 88.94 83 THR A CA 1
ATOM 658 C C . THR A 1 83 ? -7.822 7.704 1.929 1.00 88.94 83 THR A C 1
ATOM 660 O O . THR A 1 83 ? -8.802 7.714 2.678 1.00 88.94 83 THR A O 1
ATOM 663 N N . ASN A 1 84 ? -6.931 6.710 1.945 1.00 88.00 84 ASN A N 1
ATOM 664 C CA . ASN A 1 84 ? -7.056 5.521 2.783 1.00 88.00 84 ASN A CA 1
ATOM 665 C C . ASN A 1 84 ? -6.912 5.859 4.279 1.00 88.00 84 ASN A C 1
ATOM 667 O O . ASN A 1 84 ? -7.718 5.422 5.101 1.00 88.00 84 ASN A O 1
ATOM 671 N N . ILE A 1 85 ? -5.950 6.718 4.637 1.00 90.19 85 ILE A N 1
ATOM 672 C CA . ILE A 1 85 ? -5.781 7.202 6.014 1.00 90.19 85 ILE A CA 1
ATOM 673 C C . ILE A 1 85 ? -7.038 7.942 6.479 1.00 90.19 85 ILE A C 1
ATOM 675 O O . ILE A 1 85 ? -7.528 7.651 7.568 1.00 90.19 85 ILE A O 1
ATOM 679 N N . LEU A 1 86 ? -7.598 8.848 5.670 1.00 90.31 86 LEU A N 1
ATOM 680 C CA . LEU A 1 86 ? -8.839 9.550 6.027 1.00 90.31 86 LEU A CA 1
ATOM 681 C C . LEU A 1 86 ? -10.005 8.576 6.223 1.00 90.31 86 LEU A C 1
ATOM 683 O O . LEU A 1 86 ? -10.729 8.659 7.214 1.00 90.31 86 LEU A O 1
ATOM 687 N N . THR A 1 87 ? -10.146 7.608 5.323 1.00 87.69 87 THR A N 1
ATOM 688 C CA . THR A 1 87 ? -11.195 6.585 5.407 1.00 87.69 87 THR A CA 1
ATOM 689 C C . THR A 1 87 ? -11.095 5.788 6.703 1.00 87.69 87 THR A C 1
ATOM 691 O O . THR A 1 87 ? -12.067 5.689 7.452 1.00 87.69 87 THR A O 1
ATOM 694 N N . VAL A 1 88 ? -9.909 5.269 7.023 1.00 85.88 88 VAL A N 1
ATOM 695 C CA . VAL A 1 88 ? -9.737 4.400 8.190 1.00 85.88 88 VAL A CA 1
ATOM 696 C C . VAL A 1 88 ? -9.698 5.184 9.497 1.00 85.88 88 VAL A C 1
ATOM 698 O O . VAL A 1 88 ? -10.234 4.702 10.489 1.00 85.88 88 VAL A O 1
ATOM 701 N N . PHE A 1 89 ? -9.088 6.365 9.560 1.00 87.31 89 PHE A N 1
ATOM 702 C CA . PHE A 1 89 ? -8.940 7.090 10.829 1.00 87.31 89 PHE A CA 1
ATOM 703 C C . PHE A 1 89 ? -10.085 8.049 11.139 1.00 87.31 89 PHE A C 1
ATOM 705 O O . PHE A 1 89 ? -10.379 8.229 12.319 1.00 87.31 89 PHE A O 1
ATOM 712 N N . TYR A 1 90 ? -10.713 8.645 10.125 1.00 87.25 90 TYR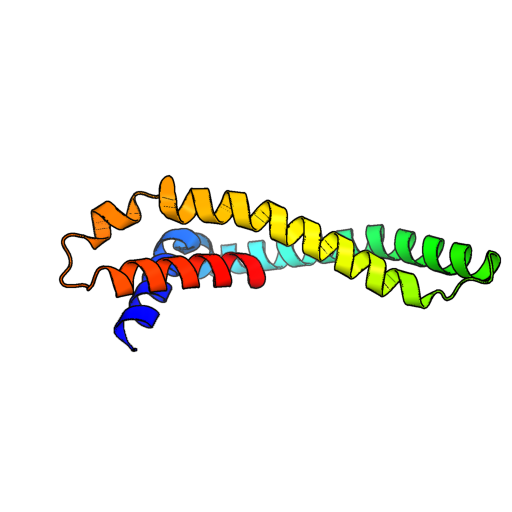 A N 1
ATOM 713 C CA . TYR A 1 90 ? -11.728 9.679 10.323 1.00 87.25 90 TYR A CA 1
ATOM 714 C C . TYR A 1 90 ? -13.145 9.183 10.030 1.00 87.25 90 TYR A C 1
ATOM 716 O O . TYR A 1 90 ? -14.039 9.403 10.839 1.00 87.25 90 TYR A O 1
ATOM 724 N N . TYR A 1 91 ? -13.355 8.490 8.907 1.00 85.69 91 TYR A N 1
ATOM 725 C CA . TYR A 1 91 ? -14.703 8.074 8.495 1.00 85.69 91 TYR A CA 1
ATOM 726 C C . TYR A 1 91 ? -15.156 6.724 9.066 1.00 85.69 91 TYR A C 1
ATOM 728 O O . TYR A 1 91 ? -16.350 6.436 9.081 1.00 85.69 91 TYR A O 1
ATOM 736 N N . SER A 1 92 ? -14.230 5.883 9.530 1.00 83.69 92 SER A N 1
ATOM 737 C CA . SER A 1 92 ? -14.586 4.588 10.108 1.00 83.69 92 SER A CA 1
ATOM 738 C C . SER A 1 92 ? -15.017 4.687 11.576 1.00 83.69 92 SER A C 1
ATOM 740 O O . SER A 1 92 ? -14.257 5.150 12.433 1.00 83.69 92 SER A O 1
ATOM 742 N N . ASN A 1 93 ? -16.171 4.084 11.881 1.00 82.62 93 ASN A N 1
ATOM 743 C CA . ASN A 1 93 ? -16.756 3.984 13.223 1.00 82.62 93 ASN A CA 1
ATOM 744 C C . ASN A 1 93 ? -16.039 2.984 14.159 1.00 82.62 93 ASN A C 1
ATOM 746 O O . ASN A 1 93 ? -16.480 2.779 15.290 1.00 82.62 93 ASN A O 1
ATOM 750 N N . ASP A 1 94 ? -14.922 2.357 13.753 1.00 81.75 94 ASP A N 1
ATOM 751 C CA . ASP A 1 94 ? -14.256 1.351 14.604 1.00 81.75 94 ASP A CA 1
ATOM 752 C C . ASP A 1 94 ? -13.807 1.915 15.967 1.00 81.75 94 ASP A C 1
ATOM 754 O O . ASP A 1 94 ? -13.682 1.167 16.932 1.00 81.75 94 ASP A O 1
ATOM 758 N N . ILE A 1 95 ? -13.513 3.220 16.066 1.00 80.69 95 ILE A N 1
ATOM 759 C CA . ILE A 1 95 ? -13.061 3.823 17.332 1.00 80.69 95 ILE A CA 1
ATOM 760 C C . ILE A 1 95 ? -14.180 3.764 18.373 1.00 80.69 95 ILE A C 1
ATOM 762 O O . ILE A 1 95 ? -13.922 3.377 19.511 1.00 80.69 95 ILE A O 1
ATOM 766 N N . GLU A 1 96 ? -15.416 4.068 17.979 1.00 82.56 96 GLU A N 1
ATOM 767 C CA . GLU A 1 96 ? -16.590 4.004 18.856 1.00 82.56 96 GLU A CA 1
ATOM 768 C C . GLU A 1 96 ? -16.835 2.576 19.357 1.00 82.56 96 GLU A C 1
ATOM 770 O O . GLU A 1 96 ? -17.148 2.370 20.529 1.00 82.56 96 GLU A O 1
ATOM 775 N N . MET A 1 97 ? -16.594 1.578 18.501 1.00 82.31 97 MET A N 1
ATOM 776 C CA . MET A 1 97 ? -16.715 0.161 18.856 1.00 82.31 97 MET A CA 1
ATOM 777 C C . MET A 1 97 ? -15.582 -0.334 19.773 1.00 82.31 97 MET A C 1
ATOM 779 O O . MET A 1 97 ? -15.799 -1.219 20.603 1.00 82.31 97 MET A O 1
ATOM 783 N N . LEU A 1 98 ? -14.366 0.203 19.631 1.00 84.06 98 LEU A N 1
ATOM 784 C CA . LEU A 1 98 ? -13.182 -0.252 20.373 1.00 84.06 98 LEU A CA 1
ATOM 785 C C . LEU A 1 98 ? -12.952 0.489 21.696 1.00 84.06 98 LEU A C 1
ATOM 787 O O . LEU A 1 98 ? -12.315 -0.071 22.589 1.00 84.06 98 LEU A O 1
ATOM 791 N N . LEU A 1 99 ? -13.471 1.711 21.836 1.00 83.00 99 LEU A N 1
ATOM 792 C CA . LEU A 1 99 ? -13.418 2.518 23.060 1.00 83.00 99 LEU A CA 1
ATOM 793 C C . LEU A 1 99 ? -13.979 1.837 24.326 1.00 83.00 99 LEU A C 1
ATOM 795 O O . LEU A 1 99 ? -13.345 1.982 25.370 1.00 83.00 99 LEU A O 1
ATOM 799 N N . PRO A 1 100 ? -15.110 1.097 24.296 1.00 85.75 100 PRO A N 1
ATOM 800 C CA . PRO A 1 100 ? -15.640 0.443 25.497 1.00 85.75 100 PRO A CA 1
ATOM 801 C C . PRO A 1 100 ? -14.828 -0.784 25.940 1.00 85.75 100 PRO A C 1
ATOM 803 O O . PRO A 1 100 ? -15.048 -1.308 27.032 1.00 85.75 100 PRO A O 1
ATOM 806 N N . LEU A 1 101 ? -13.894 -1.273 25.117 1.00 86.94 101 LEU A N 1
ATOM 807 C CA . LEU A 1 101 ? -13.044 -2.407 25.471 1.00 86.94 101 LEU A CA 1
ATOM 808 C C . LEU A 1 101 ? -11.873 -1.956 26.363 1.00 86.94 101 LEU A C 1
ATOM 810 O O . LEU A 1 101 ? -11.384 -0.837 26.218 1.00 86.94 101 LEU A O 1
ATOM 814 N N . PRO A 1 102 ? -11.333 -2.829 27.240 1.00 86.25 102 PRO A N 1
ATOM 815 C CA . PRO A 1 102 ? -10.190 -2.519 28.107 1.00 86.25 102 PRO A CA 1
ATOM 816 C C . PRO A 1 102 ? -8.858 -2.513 27.324 1.00 86.25 102 PRO A C 1
ATOM 818 O O . PRO A 1 102 ? -7.920 -3.269 27.614 1.00 86.25 102 PRO A O 1
ATOM 821 N N . LEU A 1 103 ? -8.782 -1.679 26.287 1.00 85.88 103 LEU A N 1
ATOM 822 C CA . LEU A 1 103 ? -7.644 -1.479 25.398 1.00 85.88 103 LEU A CA 1
ATOM 823 C C . LEU A 1 103 ? -7.072 -0.080 25.610 1.00 85.88 103 LEU A C 1
ATOM 825 O O . LEU A 1 103 ? -7.795 0.892 25.802 1.00 85.88 103 LEU A O 1
ATOM 829 N N . LYS A 1 104 ? -5.745 0.044 25.554 1.00 87.38 104 LYS A N 1
ATOM 830 C CA . LYS A 1 104 ? -5.121 1.369 25.629 1.00 87.38 104 LYS A CA 1
ATOM 831 C C . LYS A 1 104 ? -5.359 2.113 24.304 1.00 87.38 104 LYS A C 1
ATOM 833 O O . LYS A 1 104 ? -5.167 1.489 23.259 1.00 87.38 104 LYS A O 1
ATOM 838 N N . PRO A 1 105 ? -5.637 3.431 24.299 1.00 85.31 105 PRO A N 1
ATOM 839 C CA . PRO A 1 105 ? -5.820 4.201 23.061 1.00 85.31 105 PRO A CA 1
ATOM 840 C C . PRO A 1 105 ? -4.658 4.046 22.069 1.00 85.31 105 PRO A C 1
ATOM 842 O O . PRO A 1 105 ? -4.867 3.829 20.878 1.00 85.31 105 PRO A O 1
ATOM 845 N N . ALA A 1 106 ? -3.419 4.015 22.575 1.00 87.69 106 ALA A N 1
ATOM 846 C CA . ALA A 1 106 ? -2.227 3.768 21.763 1.00 87.69 106 ALA A CA 1
ATOM 847 C C . ALA A 1 106 ? -2.262 2.418 21.015 1.00 87.69 106 ALA A C 1
ATOM 849 O O . ALA A 1 106 ? -1.731 2.311 19.912 1.00 87.69 106 ALA A O 1
ATOM 850 N N . GLN A 1 107 ? -2.898 1.385 21.583 1.00 88.00 107 GLN A N 1
ATOM 851 C CA . GLN A 1 107 ? -3.042 0.074 20.939 1.00 88.00 107 GLN A CA 1
ATOM 852 C C . GLN A 1 107 ? -4.058 0.109 19.795 1.00 88.00 107 GLN A C 1
ATOM 854 O O . GLN A 1 107 ? -3.827 -0.546 18.783 1.00 88.00 107 GLN A O 1
ATOM 859 N N . ILE A 1 108 ? -5.137 0.883 19.938 1.00 88.00 108 ILE A N 1
ATOM 860 C CA . ILE A 1 108 ? -6.168 1.060 18.904 1.00 88.00 108 ILE A CA 1
ATOM 861 C C . ILE A 1 108 ? -5.574 1.798 17.701 1.00 88.00 108 ILE A C 1
ATOM 863 O O . ILE A 1 108 ? -5.655 1.307 16.577 1.00 88.00 108 ILE A O 1
ATOM 867 N N . ILE A 1 109 ? -4.898 2.923 17.952 1.00 89.44 109 ILE A N 1
ATOM 868 C CA . ILE A 1 109 ? -4.246 3.725 16.906 1.00 89.44 109 ILE A CA 1
ATOM 869 C C . ILE A 1 109 ? -3.189 2.892 16.174 1.00 89.44 109 ILE A C 1
ATOM 871 O O . ILE A 1 109 ? -3.182 2.846 14.947 1.00 89.44 109 ILE A O 1
ATOM 875 N N . SER A 1 110 ? -2.339 2.172 16.917 1.00 89.25 110 SER A N 1
ATOM 876 C CA . SER A 1 110 ? -1.305 1.316 16.318 1.00 89.25 110 SER A CA 1
ATOM 877 C C . SER A 1 110 ? -1.905 0.191 15.473 1.00 89.25 110 SER A C 1
ATOM 879 O O . SER A 1 110 ? -1.385 -0.122 14.405 1.00 89.25 110 SER A O 1
ATOM 881 N N . ALA A 1 111 ? -3.004 -0.421 15.927 1.00 89.12 111 ALA A N 1
ATOM 882 C CA . ALA A 1 111 ? -3.664 -1.477 15.172 1.00 89.12 111 ALA A CA 1
ATOM 883 C C . ALA A 1 111 ? -4.297 -0.944 13.882 1.00 89.12 111 ALA A C 1
ATOM 885 O O . ALA A 1 111 ? -4.093 -1.570 12.844 1.00 89.12 111 ALA A O 1
ATOM 886 N N . LYS A 1 112 ? -4.977 0.213 13.927 1.00 88.81 112 LYS A N 1
ATOM 887 C CA . LYS A 1 112 ? -5.518 0.893 12.735 1.00 88.81 112 LYS A CA 1
ATOM 888 C C . LYS A 1 112 ? -4.429 1.310 11.750 1.00 88.81 112 LYS A C 1
ATOM 890 O O . LYS A 1 112 ? -4.580 1.171 10.540 1.00 88.81 112 LYS A O 1
ATOM 895 N N . PHE A 1 113 ? -3.303 1.789 12.259 1.00 89.69 113 PHE A N 1
ATOM 896 C CA . PHE A 1 113 ? -2.165 2.122 11.413 1.00 89.69 113 PHE A CA 1
ATOM 897 C C . PHE A 1 113 ? -1.638 0.883 10.676 1.00 89.69 113 PHE A C 1
ATOM 899 O O . PHE A 1 113 ? -1.453 0.909 9.462 1.00 89.69 113 PHE A O 1
ATOM 906 N N . LEU A 1 114 ? -1.479 -0.236 11.389 1.00 89.81 114 LEU A N 1
ATOM 907 C CA . LEU A 1 114 ? -1.069 -1.501 10.782 1.00 89.81 114 LEU A CA 1
ATOM 908 C C . LEU A 1 114 ? -2.092 -2.038 9.778 1.00 89.81 114 LEU A C 1
ATOM 910 O O . LEU A 1 114 ? -1.683 -2.600 8.767 1.00 89.81 114 LEU A O 1
ATOM 914 N N . THR A 1 115 ? -3.397 -1.869 10.017 1.00 87.75 115 THR A N 1
ATOM 915 C CA . THR A 1 115 ? -4.405 -2.270 9.026 1.00 87.75 115 THR A CA 1
ATOM 916 C C . THR A 1 115 ? -4.282 -1.452 7.750 1.00 87.75 115 THR A C 1
ATOM 918 O O . THR A 1 115 ? -4.278 -2.048 6.683 1.00 87.75 115 THR A O 1
ATOM 921 N N . VAL A 1 116 ? -4.091 -0.130 7.846 1.00 88.94 116 VAL A N 1
ATOM 922 C CA . VAL A 1 116 ? -3.873 0.726 6.665 1.00 88.94 116 VAL A CA 1
ATOM 923 C C . VAL A 1 116 ? -2.630 0.285 5.898 1.00 88.94 116 VAL A C 1
ATOM 925 O O . VAL A 1 116 ? -2.699 0.124 4.685 1.00 88.94 116 VAL A O 1
ATOM 928 N N . LEU A 1 117 ? -1.511 0.037 6.591 1.00 87.94 117 LEU A N 1
ATOM 929 C CA . LEU A 1 117 ? -0.280 -0.427 5.946 1.00 87.94 117 LEU A CA 1
ATOM 930 C C . LEU A 1 117 ? -0.474 -1.762 5.222 1.00 87.94 117 LEU A C 1
ATOM 932 O O . LEU A 1 117 ? -0.067 -1.900 4.073 1.00 87.94 117 LEU A O 1
ATOM 936 N N . ILE A 1 118 ? -1.094 -2.744 5.879 1.00 87.38 118 ILE A N 1
ATOM 937 C CA . ILE A 1 118 ? -1.323 -4.058 5.269 1.00 87.38 118 ILE A CA 1
ATOM 938 C C . ILE A 1 118 ? -2.236 -3.911 4.055 1.00 87.38 118 ILE A C 1
ATOM 940 O O . ILE A 1 118 ? -1.902 -4.426 2.994 1.00 87.38 118 ILE A O 1
ATOM 944 N N . THR A 1 119 ? -3.337 -3.173 4.182 1.00 83.31 119 THR A N 1
ATOM 945 C CA . THR A 1 119 ? -4.234 -2.921 3.055 1.00 83.31 119 THR A CA 1
ATOM 946 C C . THR A 1 119 ? -3.506 -2.229 1.906 1.00 83.31 119 THR A C 1
ATOM 948 O O . THR A 1 119 ? -3.677 -2.644 0.780 1.00 83.31 119 THR A O 1
ATOM 951 N N . GLN A 1 120 ? -2.674 -1.218 2.162 1.00 83.31 120 GLN A N 1
ATOM 952 C CA . GLN A 1 120 ? -2.049 -0.421 1.101 1.00 83.31 120 GLN A CA 1
ATOM 953 C C . GLN A 1 120 ? -0.967 -1.170 0.306 1.00 83.31 120 GLN A C 1
ATOM 955 O O . GLN A 1 120 ? -0.748 -0.86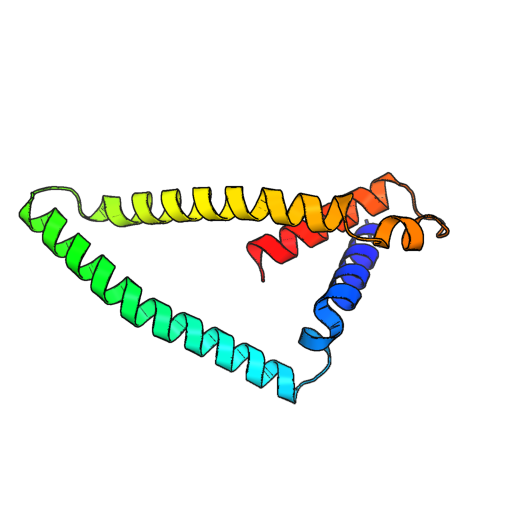1 -0.863 1.00 83.31 120 GLN A O 1
ATOM 960 N N . TYR A 1 121 ? -0.236 -2.083 0.954 1.00 82.56 121 TYR A N 1
ATOM 961 C CA . TYR A 1 121 ? 0.907 -2.771 0.341 1.00 82.56 121 TYR A CA 1
ATOM 962 C C . TYR A 1 121 ? 0.620 -4.220 -0.060 1.00 82.56 121 TYR A C 1
ATOM 964 O O . TYR A 1 121 ? 1.371 -4.777 -0.859 1.00 82.56 121 TYR A O 1
ATOM 972 N N . VAL A 1 122 ? -0.400 -4.856 0.525 1.00 79.06 122 VAL A N 1
ATOM 973 C CA . VAL A 1 122 ? -0.694 -6.285 0.314 1.00 79.06 122 VAL A CA 1
ATOM 974 C C . VAL A 1 122 ? -1.981 -6.504 -0.479 1.00 79.06 122 VAL A C 1
ATOM 976 O O . VAL A 1 122 ? -2.068 -7.509 -1.186 1.00 79.06 122 VAL A O 1
ATOM 979 N N . MET A 1 123 ? -2.970 -5.615 -0.349 1.00 66.75 123 MET A N 1
ATOM 980 C CA . MET A 1 123 ? -4.244 -5.678 -1.079 1.00 66.75 123 MET A CA 1
ATOM 981 C C . MET A 1 123 ? -4.294 -4.627 -2.183 1.00 66.75 123 MET A C 1
ATOM 983 O O . MET A 1 123 ? -4.876 -4.963 -3.236 1.00 66.75 123 MET A O 1
#

Radius of gyration: 20.17 Å; chains: 1; bounding box: 38×31×59 Å

Foldseek 3Di:
DVLLVVLLVVVCCVVCVVCPPDPVVVVVVVVVVVVVVVVVCVVVVVVLVVQLVVCVVVVHDSVCSVVVVVVVVVVVLVVVLVVLCCCQPPVDPVCVVCVVDPDDPVSVVSSSVVNSVCVSPPD

Secondary structure (DSSP, 8-state):
-HHHHHHHHHHHHHHSHHHHH-HHHHHHHHHHHHHHHHHHHHHHHHHHHHHHHHHHHTT--TTHHHHHHHHHHHHHHHHHHHHHHHIIIII-THHHHHTTSS--HHHHHHHHHHHHHHHHHH-